Protein AF-A0A2R6MBK3-F1 (afdb_monomer_lite)

Radius of gyration: 13.39 Å; chains: 1; bounding box: 34×18×37 Å

Structure (mmCIF, N/CA/C/O backbone):
data_AF-A0A2R6MBK3-F1
#
_entry.id   AF-A0A2R6MBK3-F1
#
loop_
_atom_site.group_PDB
_atom_site.id
_atom_site.type_symbol
_atom_site.label_atom_id
_atom_site.label_alt_id
_atom_site.label_comp_id
_atom_site.label_asym_id
_atom_site.label_entity_id
_atom_site.label_seq_id
_atom_site.pdbx_PDB_ins_code
_atom_site.Cartn_x
_atom_site.Cartn_y
_atom_site.Cartn_z
_atom_site.occupancy
_atom_site.B_iso_or_equiv
_atom_site.auth_seq_id
_atom_site.auth_comp_id
_atom_site.auth_asym_id
_atom_site.auth_atom_id
_atom_site.pdbx_PDB_model_num
ATOM 1 N N . MET A 1 1 ? -2.569 6.595 20.467 1.00 69.88 1 MET A N 1
ATOM 2 C CA . MET A 1 1 ? -1.590 5.794 19.691 1.00 69.88 1 MET A CA 1
ATOM 3 C C . MET A 1 1 ? -2.132 5.283 18.350 1.00 69.88 1 MET A C 1
ATOM 5 O O . MET A 1 1 ? -1.345 5.243 17.416 1.00 69.88 1 MET A O 1
ATOM 9 N N . ARG A 1 2 ? -3.446 5.000 18.205 1.00 81.56 2 ARG A N 1
ATOM 10 C CA . ARG A 1 2 ? -4.094 4.559 16.942 1.00 81.56 2 ARG A CA 1
ATOM 11 C C . ARG A 1 2 ? -3.618 5.309 15.692 1.00 81.56 2 ARG A C 1
ATOM 13 O O . ARG A 1 2 ? -3.160 4.678 14.751 1.00 81.56 2 ARG A O 1
ATOM 20 N N . SER A 1 3 ? -3.670 6.643 15.708 1.00 85.00 3 SER A N 1
ATOM 21 C CA . SER A 1 3 ? -3.315 7.452 14.532 1.00 85.00 3 SER A CA 1
ATOM 22 C C . SER A 1 3 ? -1.856 7.282 14.098 1.00 85.00 3 SER A C 1
ATOM 24 O O . SER A 1 3 ? -1.595 7.187 12.907 1.00 85.00 3 SER A O 1
ATOM 26 N N . ILE A 1 4 ? -0.918 7.188 15.049 1.00 90.81 4 ILE A N 1
ATOM 27 C CA . ILE A 1 4 ? 0.506 6.982 14.743 1.00 90.81 4 ILE A CA 1
ATOM 28 C C . ILE A 1 4 ? 0.693 5.612 14.093 1.00 90.81 4 ILE A C 1
ATOM 30 O O . ILE A 1 4 ? 1.331 5.513 13.054 1.00 90.81 4 ILE A O 1
ATOM 34 N N . THR A 1 5 ? 0.084 4.564 14.656 1.00 90.38 5 THR A N 1
ATOM 35 C CA . THR A 1 5 ? 0.167 3.207 14.099 1.00 90.38 5 THR A CA 1
ATOM 36 C C . THR A 1 5 ? -0.395 3.135 12.681 1.00 90.38 5 THR A C 1
ATOM 38 O O . THR A 1 5 ? 0.233 2.521 11.823 1.00 90.38 5 THR A O 1
ATOM 41 N N . VAL A 1 6 ? -1.532 3.784 12.409 1.00 91.94 6 VAL A N 1
ATOM 42 C CA . VAL A 1 6 ? -2.123 3.822 11.061 1.00 91.94 6 VAL A CA 1
ATOM 43 C C . VAL A 1 6 ? -1.166 4.483 10.074 1.00 91.94 6 VAL A C 1
ATOM 45 O O . VAL A 1 6 ? -0.839 3.874 9.058 1.00 91.94 6 VAL A O 1
ATOM 48 N N . THR A 1 7 ? -0.647 5.669 10.406 1.00 94.19 7 THR A N 1
ATOM 49 C CA . THR A 1 7 ? 0.320 6.382 9.563 1.00 94.19 7 THR A CA 1
ATOM 50 C C . THR A 1 7 ? 1.584 5.563 9.329 1.00 94.19 7 THR A C 1
ATOM 52 O O . THR A 1 7 ? 1.983 5.402 8.183 1.00 94.19 7 THR A O 1
ATOM 55 N N . THR A 1 8 ? 2.201 5.017 10.381 1.00 94.06 8 THR A N 1
ATOM 56 C CA . THR A 1 8 ? 3.442 4.236 10.268 1.00 94.06 8 THR A CA 1
ATOM 57 C C . THR A 1 8 ? 3.257 3.003 9.390 1.00 94.06 8 THR A C 1
ATOM 59 O O . THR A 1 8 ? 4.107 2.710 8.559 1.00 94.06 8 THR A O 1
ATOM 62 N N . VAL A 1 9 ? 2.153 2.276 9.552 1.00 94.06 9 VAL A N 1
ATOM 63 C CA . VAL A 1 9 ? 1.885 1.082 8.744 1.00 94.06 9 VAL A CA 1
ATOM 64 C C . VAL A 1 9 ? 1.628 1.459 7.283 1.00 94.06 9 VAL A C 1
ATOM 66 O O . VAL A 1 9 ? 2.203 0.827 6.402 1.00 94.06 9 VAL A O 1
ATOM 69 N N . ALA A 1 10 ? 0.836 2.505 7.022 1.00 95.19 10 ALA A N 1
ATOM 70 C CA . ALA A 1 10 ? 0.530 2.947 5.661 1.00 95.19 10 ALA A CA 1
ATOM 71 C C . ALA A 1 10 ? 1.782 3.430 4.914 1.00 95.19 10 ALA A C 1
ATOM 73 O O . ALA A 1 10 ? 1.987 3.084 3.751 1.00 95.19 10 ALA A O 1
ATOM 74 N N . THR A 1 11 ? 2.660 4.187 5.581 1.00 96.50 11 THR A N 1
ATOM 75 C CA . THR A 1 11 ? 3.893 4.684 4.955 1.00 96.50 11 THR A CA 1
ATOM 76 C C . THR A 1 11 ? 4.911 3.572 4.716 1.00 96.50 11 THR A C 1
ATOM 78 O O . THR A 1 11 ? 5.495 3.510 3.635 1.00 96.50 11 THR A O 1
ATOM 81 N N . VAL A 1 12 ? 5.103 2.666 5.682 1.00 97.25 12 VAL A N 1
ATOM 82 C CA . VAL A 1 12 ? 6.042 1.540 5.548 1.00 97.25 12 VAL A CA 1
ATOM 83 C C . VAL A 1 12 ? 5.568 0.553 4.484 1.00 97.25 12 VAL A C 1
ATOM 85 O O . VAL A 1 12 ? 6.362 0.156 3.634 1.00 97.25 12 VAL A O 1
ATOM 88 N N . LEU A 1 13 ? 4.285 0.182 4.475 1.00 96.75 13 LEU A N 1
ATOM 89 C CA . LEU A 1 13 ? 3.762 -0.726 3.453 1.00 96.75 13 LEU A CA 1
ATOM 90 C C . LEU A 1 13 ? 3.720 -0.083 2.073 1.00 96.75 13 LEU A C 1
ATOM 92 O O . LEU A 1 13 ? 4.013 -0.775 1.107 1.00 96.75 13 LEU A O 1
ATOM 96 N N . GLY A 1 14 ? 3.437 1.219 1.968 1.00 97.44 14 GLY A N 1
ATOM 97 C CA . GLY A 1 14 ? 3.566 1.945 0.703 1.00 97.44 14 GLY A CA 1
ATOM 98 C C . GLY A 1 14 ? 4.990 1.873 0.148 1.00 97.44 14 GLY A C 1
ATOM 99 O O . GLY A 1 14 ? 5.185 1.511 -1.007 1.00 97.44 14 GLY A O 1
ATOM 100 N N . MET A 1 15 ? 6.001 2.120 0.986 1.00 98.00 15 MET A N 1
ATOM 101 C CA . MET A 1 15 ? 7.408 2.017 0.583 1.00 98.00 15 MET A CA 1
ATOM 102 C C . MET A 1 15 ? 7.781 0.594 0.143 1.00 98.00 15 MET A C 1
ATOM 104 O O . MET A 1 15 ? 8.352 0.413 -0.931 1.00 98.00 15 MET A O 1
ATOM 108 N N . ILE A 1 16 ? 7.428 -0.424 0.938 1.00 97.94 16 ILE A N 1
ATOM 109 C CA . ILE A 1 16 ? 7.681 -1.834 0.596 1.00 97.94 16 ILE A CA 1
ATOM 110 C C . ILE A 1 16 ? 6.978 -2.200 -0.713 1.00 97.94 16 ILE A C 1
ATOM 112 O O . ILE A 1 16 ? 7.581 -2.837 -1.571 1.00 97.94 16 ILE A O 1
ATOM 116 N N . ALA A 1 17 ? 5.733 -1.763 -0.900 1.00 97.56 17 ALA A N 1
ATOM 117 C CA . ALA A 1 17 ? 4.990 -1.979 -2.132 1.00 97.56 17 ALA A CA 1
ATOM 118 C C . ALA A 1 17 ? 5.706 -1.358 -3.337 1.00 97.56 17 ALA A C 1
ATOM 120 O O . ALA A 1 17 ? 5.737 -1.979 -4.392 1.00 97.56 17 ALA A O 1
ATOM 121 N N . GLY A 1 18 ? 6.281 -0.157 -3.200 1.00 96.88 18 GLY A N 1
ATOM 122 C CA . GLY A 1 18 ? 7.023 0.499 -4.283 1.00 96.88 18 GLY A CA 1
ATOM 123 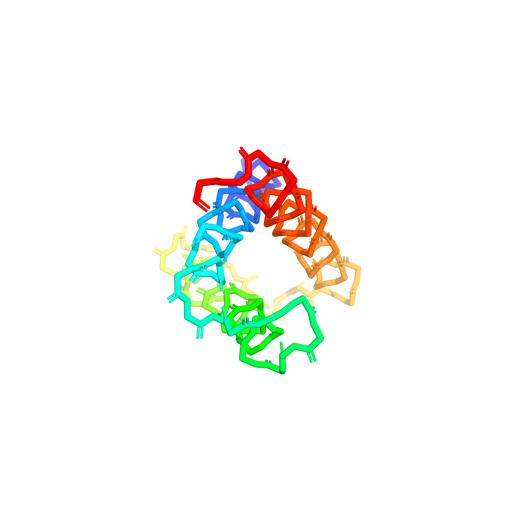C C . GLY A 1 18 ? 8.272 -0.288 -4.688 1.00 96.88 18 GLY A C 1
ATOM 124 O O . GLY A 1 18 ? 8.552 -0.444 -5.874 1.00 96.88 18 GLY A O 1
ATOM 125 N N . ILE A 1 19 ? 8.976 -0.856 -3.704 1.00 97.12 19 ILE A N 1
ATOM 126 C CA . ILE A 1 19 ? 10.115 -1.756 -3.938 1.00 97.12 19 ILE A CA 1
ATOM 127 C C . ILE A 1 19 ? 9.652 -3.043 -4.629 1.00 97.12 19 ILE A C 1
ATOM 129 O O . ILE A 1 19 ? 10.256 -3.469 -5.604 1.00 97.12 19 ILE A O 1
ATOM 133 N N . VAL A 1 20 ? 8.570 -3.668 -4.158 1.00 97.06 20 VAL A N 1
ATOM 134 C CA . VAL A 1 20 ? 8.044 -4.900 -4.764 1.00 97.06 20 VAL A CA 1
ATOM 135 C C . VAL A 1 20 ? 7.567 -4.648 -6.194 1.00 97.06 20 VAL A C 1
ATOM 137 O O . VAL A 1 20 ? 7.895 -5.437 -7.075 1.00 97.06 20 VAL A O 1
ATOM 140 N N . ALA A 1 21 ? 6.853 -3.545 -6.440 1.00 96.81 21 ALA A N 1
ATOM 141 C CA . ALA A 1 21 ? 6.384 -3.148 -7.767 1.00 96.81 21 ALA A CA 1
ATOM 142 C C . ALA A 1 21 ? 7.541 -3.042 -8.764 1.00 96.81 21 ALA A C 1
ATOM 144 O O . ALA A 1 21 ? 7.429 -3.548 -9.872 1.00 96.81 21 ALA A O 1
ATOM 145 N N . HIS A 1 22 ? 8.676 -2.488 -8.339 1.00 96.00 22 HIS A N 1
ATOM 146 C CA . HIS A 1 22 ? 9.877 -2.394 -9.163 1.00 96.00 22 HIS A CA 1
ATOM 147 C C . HIS A 1 22 ? 10.411 -3.755 -9.646 1.00 96.00 22 HIS A C 1
ATOM 149 O O . HIS A 1 22 ? 10.907 -3.841 -10.762 1.00 96.00 22 HIS A O 1
ATOM 155 N N . PHE A 1 23 ? 10.273 -4.820 -8.851 1.00 94.44 23 PHE A N 1
ATOM 156 C CA . PHE A 1 23 ? 10.739 -6.157 -9.238 1.00 94.44 23 PHE A CA 1
ATOM 157 C C . PHE A 1 23 ? 9.728 -6.967 -10.056 1.00 94.44 23 PHE A C 1
ATOM 159 O O . PHE A 1 23 ? 10.127 -7.913 -10.734 1.00 94.44 23 PHE A O 1
ATOM 166 N N . VAL A 1 24 ? 8.431 -6.662 -9.955 1.00 95.50 24 VAL A N 1
ATOM 167 C CA . VAL A 1 24 ? 7.375 -7.456 -10.612 1.00 95.50 24 VAL A CA 1
ATOM 168 C C . VAL A 1 24 ? 6.800 -6.799 -11.862 1.00 95.50 24 VAL A C 1
ATOM 170 O O . VAL A 1 24 ? 6.287 -7.513 -12.719 1.00 95.50 24 VAL A O 1
ATOM 173 N N . ALA A 1 25 ? 6.868 -5.472 -11.964 1.00 94.81 25 ALA A N 1
ATOM 174 C CA . ALA A 1 25 ? 6.353 -4.729 -13.103 1.00 94.81 25 ALA A CA 1
ATOM 175 C C . ALA A 1 25 ? 7.397 -4.637 -14.214 1.00 94.81 25 ALA A C 1
ATOM 177 O O . ALA A 1 25 ? 8.553 -4.294 -13.971 1.00 94.81 25 ALA A O 1
ATOM 178 N N . ALA A 1 26 ? 6.980 -4.914 -15.449 1.00 88.31 26 ALA A N 1
ATOM 179 C CA . ALA A 1 26 ? 7.871 -4.840 -16.607 1.00 88.31 26 ALA A CA 1
ATOM 180 C C . ALA A 1 26 ? 8.131 -3.394 -17.062 1.00 88.31 26 ALA A C 1
ATOM 182 O O . ALA A 1 26 ? 9.172 -3.099 -17.649 1.00 88.31 26 ALA A O 1
ATOM 183 N N . SER A 1 27 ? 7.176 -2.499 -16.813 1.00 88.50 27 SER A N 1
ATOM 184 C CA . SER A 1 27 ? 7.233 -1.093 -17.204 1.00 88.50 27 SER A CA 1
ATOM 185 C C . SER A 1 27 ? 6.377 -0.221 -16.271 1.00 88.50 27 SER A C 1
ATOM 187 O O . SER A 1 27 ? 5.562 -0.749 -15.510 1.00 88.50 27 SER A O 1
ATOM 189 N N . PRO A 1 28 ? 6.530 1.118 -16.297 1.00 86.69 28 PRO A N 1
ATOM 190 C CA . PRO A 1 28 ? 5.756 2.025 -15.439 1.00 86.69 28 PRO A CA 1
ATOM 191 C C . PRO A 1 28 ? 4.240 2.008 -15.690 1.00 86.69 28 PRO A C 1
ATOM 193 O O . PRO A 1 28 ? 3.461 2.399 -14.825 1.00 86.69 28 PRO A O 1
ATOM 196 N N . ASP A 1 29 ? 3.824 1.595 -16.884 1.00 90.62 29 ASP A N 1
ATOM 197 C CA . ASP A 1 29 ? 2.434 1.457 -17.321 1.00 90.62 29 ASP A CA 1
ATOM 198 C C . ASP A 1 29 ? 1.850 0.056 -17.064 1.00 90.62 29 ASP A C 1
ATOM 200 O O . ASP A 1 29 ? 0.667 -0.177 -17.322 1.00 90.62 29 ASP A O 1
ATOM 204 N N . ASP A 1 30 ? 2.643 -0.867 -16.515 1.00 93.94 30 ASP A N 1
ATOM 205 C CA . ASP A 1 30 ? 2.195 -2.217 -16.198 1.00 93.94 30 ASP A CA 1
ATOM 206 C C . ASP A 1 30 ? 1.213 -2.225 -15.011 1.00 93.94 30 ASP A C 1
ATOM 208 O O . ASP A 1 30 ? 1.488 -1.739 -13.906 1.00 93.94 30 ASP A O 1
ATOM 212 N N . ILE A 1 31 ? 0.054 -2.850 -15.230 1.00 95.88 31 ILE A N 1
ATOM 213 C CA . ILE A 1 31 ? -0.997 -3.009 -14.224 1.00 95.88 31 ILE A CA 1
ATOM 214 C C . ILE A 1 31 ? -0.521 -3.801 -13.002 1.00 95.88 31 ILE A C 1
ATOM 216 O O . ILE A 1 31 ? -1.058 -3.612 -11.909 1.00 95.88 31 ILE A O 1
ATOM 220 N N . THR A 1 32 ? 0.490 -4.661 -13.145 1.00 96.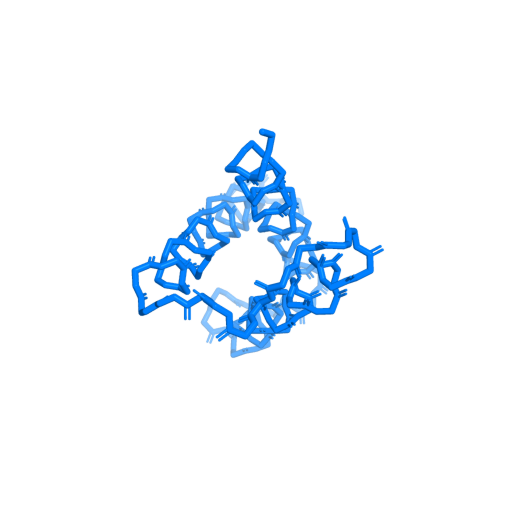00 32 THR A N 1
ATOM 221 C CA . THR A 1 32 ? 1.034 -5.446 -12.029 1.00 96.00 32 THR A CA 1
ATOM 222 C C . THR A 1 32 ? 1.551 -4.555 -10.897 1.00 96.00 32 THR A C 1
ATOM 224 O O . THR A 1 32 ? 1.283 -4.853 -9.732 1.00 96.00 32 THR A O 1
ATOM 227 N N . GLY A 1 33 ? 2.172 -3.409 -11.202 1.00 95.06 33 GLY A N 1
ATOM 228 C CA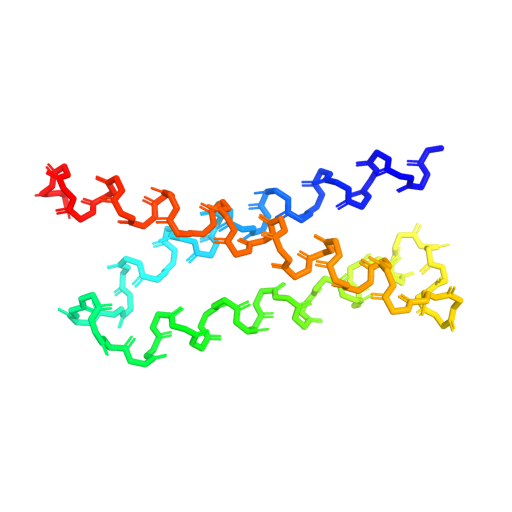 . GLY A 1 33 ? 2.605 -2.439 -10.193 1.00 95.06 33 GLY A CA 1
ATOM 229 C C . GLY A 1 33 ? 1.429 -1.861 -9.399 1.00 95.06 33 GLY A C 1
ATOM 230 O O . GLY A 1 33 ? 1.496 -1.733 -8.174 1.00 95.06 33 GLY A O 1
ATOM 231 N N . VAL A 1 34 ? 0.310 -1.590 -10.076 1.00 95.62 34 VAL A N 1
ATOM 232 C CA . VAL A 1 34 ? -0.933 -1.119 -9.443 1.00 95.62 34 VAL A CA 1
ATOM 233 C C . VAL A 1 34 ? -1.577 -2.222 -8.598 1.00 95.62 34 VAL A C 1
ATOM 235 O O . VAL A 1 34 ? -2.084 -1.950 -7.509 1.00 95.62 34 VAL A O 1
ATOM 238 N N . LEU A 1 35 ? -1.523 -3.481 -9.041 1.00 97.06 35 LEU A N 1
ATOM 239 C CA . LEU A 1 35 ? -2.021 -4.615 -8.258 1.00 97.06 35 LEU A CA 1
ATOM 240 C C . LEU A 1 35 ? -1.248 -4.784 -6.943 1.00 97.06 35 LEU A C 1
ATOM 242 O O . LEU A 1 35 ? -1.865 -5.081 -5.919 1.00 97.06 35 LEU A O 1
ATOM 246 N N . VAL A 1 36 ? 0.065 -4.528 -6.934 1.00 97.31 36 VAL A N 1
ATOM 247 C CA . VAL A 1 36 ? 0.875 -4.521 -5.702 1.00 97.31 36 VAL A CA 1
ATOM 248 C C . VAL A 1 36 ? 0.399 -3.437 -4.733 1.00 97.31 36 VAL A C 1
ATOM 250 O O . VAL A 1 36 ? 0.254 -3.709 -3.540 1.00 97.31 36 VAL A O 1
ATOM 253 N N . LEU A 1 37 ? 0.093 -2.232 -5.225 1.00 97.38 37 LEU A N 1
ATOM 254 C CA . LEU A 1 37 ? -0.484 -1.164 -4.403 1.00 97.38 37 LEU A CA 1
ATOM 255 C C . LEU A 1 37 ? -1.831 -1.583 -3.795 1.00 97.38 37 LEU A C 1
ATOM 257 O O . LEU A 1 37 ? -2.038 -1.428 -2.591 1.00 97.38 37 LEU A O 1
ATOM 261 N N . VAL A 1 38 ? -2.743 -2.124 -4.607 1.00 97.44 38 VAL A N 1
ATOM 262 C CA . VAL A 1 38 ? -4.062 -2.573 -4.132 1.00 97.44 38 VAL A CA 1
ATOM 263 C C . VAL A 1 38 ? -3.905 -3.665 -3.075 1.00 97.44 38 VAL A C 1
ATOM 265 O O . VAL A 1 38 ? -4.530 -3.585 -2.017 1.00 97.44 38 VAL A O 1
ATOM 268 N N . ALA A 1 39 ? -3.024 -4.640 -3.309 1.00 97.12 39 ALA A N 1
ATOM 269 C CA . ALA A 1 39 ? -2.716 -5.681 -2.337 1.00 97.12 39 ALA A CA 1
ATOM 270 C C . ALA A 1 39 ? -2.170 -5.091 -1.027 1.00 97.12 39 ALA A C 1
ATOM 272 O O . ALA A 1 39 ? -2.632 -5.466 0.050 1.00 97.12 39 ALA A O 1
ATOM 273 N N . ALA A 1 40 ? -1.254 -4.122 -1.099 1.00 97.12 40 ALA A N 1
ATOM 274 C CA . ALA A 1 40 ? -0.708 -3.442 0.072 1.00 97.12 40 ALA A CA 1
ATOM 275 C C . ALA A 1 40 ? -1.763 -2.641 0.853 1.00 97.12 40 ALA A C 1
ATOM 277 O O . ALA A 1 40 ? -1.697 -2.602 2.079 1.00 97.12 40 ALA A O 1
ATOM 278 N N . ILE A 1 41 ? -2.749 -2.030 0.188 1.00 96.88 41 ILE A N 1
ATOM 279 C CA . ILE A 1 41 ? -3.871 -1.346 0.855 1.00 96.88 41 ILE A CA 1
ATOM 280 C C . ILE A 1 41 ? -4.787 -2.365 1.542 1.00 96.88 41 ILE A C 1
ATOM 282 O O . ILE A 1 41 ? -5.150 -2.186 2.702 1.00 96.88 41 ILE A O 1
ATOM 286 N N . VAL A 1 42 ? -5.145 -3.458 0.865 1.00 95.94 42 VAL A N 1
ATOM 287 C CA . VAL A 1 42 ? -6.038 -4.483 1.430 1.00 95.94 42 VAL A CA 1
ATOM 288 C C . VAL A 1 42 ? -5.388 -5.199 2.617 1.00 95.94 42 VAL A C 1
ATOM 290 O O . VAL A 1 42 ? -6.052 -5.440 3.622 1.00 95.94 42 VAL A O 1
ATOM 293 N N . LEU A 1 43 ? -4.083 -5.477 2.549 1.00 95.44 43 LEU A N 1
ATOM 294 C CA . LEU A 1 43 ? -3.316 -6.147 3.605 1.00 95.44 43 LEU A CA 1
ATOM 295 C C . LEU A 1 43 ? -3.174 -5.297 4.884 1.00 95.44 43 LEU A C 1
ATOM 297 O O . LEU A 1 43 ? -2.901 -5.831 5.959 1.00 95.44 43 LEU A O 1
ATOM 301 N N . GLN A 1 44 ? -3.415 -3.988 4.816 1.00 93.06 44 GLN A N 1
ATOM 302 C CA . GLN A 1 44 ? -3.379 -3.120 5.995 1.00 93.06 44 GLN A CA 1
ATOM 303 C C . GLN A 1 44 ? -4.517 -3.392 6.973 1.00 93.06 44 GLN A C 1
ATOM 305 O O . GLN A 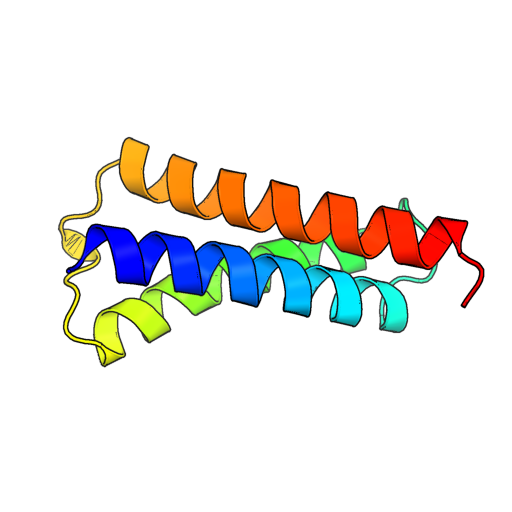1 44 ? -4.291 -3.396 8.181 1.00 93.06 44 GLN A O 1
ATOM 310 N N . PHE A 1 45 ? -5.720 -3.679 6.476 1.00 93.12 45 PHE A N 1
ATOM 311 C CA . PHE A 1 45 ? -6.882 -3.956 7.320 1.00 93.12 45 PHE A CA 1
ATOM 312 C C . PHE A 1 45 ? -6.677 -5.152 8.269 1.00 93.12 45 PHE A C 1
ATOM 314 O O . PHE A 1 45 ? -6.863 -4.967 9.475 1.00 93.12 45 PHE A O 1
ATOM 321 N N . PRO A 1 46 ? -6.222 -6.340 7.817 1.00 92.25 46 PRO A N 1
ATOM 322 C CA . PRO A 1 46 ? -5.921 -7.432 8.737 1.00 92.25 46 PRO A CA 1
ATOM 323 C C . PRO A 1 46 ? -4.746 -7.101 9.669 1.00 92.25 46 PRO A C 1
ATOM 325 O O . PRO A 1 46 ? -4.784 -7.478 10.837 1.00 92.25 46 PRO A O 1
ATOM 328 N N . ILE A 1 47 ? -3.734 -6.343 9.225 1.00 92.62 47 ILE A N 1
ATOM 329 C CA . ILE A 1 47 ? -2.639 -5.897 10.108 1.00 92.62 47 ILE A CA 1
ATOM 330 C C . ILE A 1 47 ? -3.169 -5.019 11.248 1.00 92.62 47 ILE A C 1
ATOM 332 O O . ILE A 1 47 ? -2.756 -5.189 12.396 1.00 92.62 47 ILE A O 1
ATOM 336 N N . TYR A 1 48 ? -4.089 -4.099 10.959 1.00 92.56 48 TYR A N 1
ATOM 337 C CA . TYR A 1 48 ? -4.709 -3.251 11.973 1.00 92.56 48 TYR A CA 1
ATOM 338 C C . TYR A 1 48 ? -5.547 -4.060 12.962 1.00 92.56 48 TYR A C 1
ATOM 340 O O . TYR A 1 48 ? -5.386 -3.876 14.171 1.00 92.56 48 TYR A O 1
ATOM 348 N N . GLN A 1 49 ? -6.342 -5.015 12.475 1.00 89.94 49 GLN A N 1
ATOM 349 C CA . GLN A 1 49 ? -7.123 -5.913 13.332 1.00 89.94 49 GLN A CA 1
ATOM 350 C C . GLN A 1 49 ? -6.227 -6.741 14.262 1.00 89.94 49 GLN A C 1
ATOM 352 O O . GLN A 1 49 ? -6.482 -6.809 15.463 1.00 89.94 49 GLN A O 1
ATOM 357 N N . LEU A 1 50 ? -5.117 -7.291 13.754 1.00 91.44 50 LEU A N 1
ATOM 358 C CA . LEU A 1 50 ? -4.133 -8.029 14.560 1.00 91.44 50 LEU A CA 1
ATOM 359 C C . LEU A 1 50 ? -3.465 -7.163 15.639 1.00 91.44 50 LEU A C 1
ATOM 361 O O . LEU A 1 50 ? -2.994 -7.679 16.650 1.00 91.44 50 LEU A O 1
ATOM 365 N N . ARG A 1 51 ? -3.415 -5.842 15.442 1.00 87.75 51 ARG A N 1
ATOM 366 C CA . ARG A 1 51 ? -2.912 -4.870 16.425 1.00 87.75 51 ARG A CA 1
ATOM 367 C C . ARG A 1 51 ? -4.002 -4.353 17.371 1.00 87.75 51 ARG A C 1
ATOM 369 O O . ARG A 1 51 ? -3.731 -3.434 18.141 1.00 87.75 51 ARG A O 1
ATOM 376 N N . GLY A 1 52 ? -5.203 -4.934 17.330 1.00 85.25 52 GLY A N 1
ATOM 377 C CA . GLY A 1 52 ? -6.336 -4.558 18.176 1.00 85.25 52 GLY A CA 1
ATOM 378 C C . GLY A 1 52 ? -7.016 -3.252 17.760 1.00 85.25 52 GLY A C 1
ATOM 379 O O . GLY A 1 52 ? -7.739 -2.663 18.560 1.00 85.25 52 GLY A O 1
ATOM 380 N N . ILE A 1 53 ? -6.767 -2.764 16.540 1.00 87.56 53 ILE A N 1
ATOM 381 C CA . ILE A 1 53 ? -7.463 -1.602 15.985 1.00 87.56 53 ILE A CA 1
ATOM 382 C C . ILE A 1 53 ? -8.721 -2.106 15.282 1.00 87.56 53 ILE A C 1
ATOM 384 O O . ILE A 1 53 ? -8.629 -2.834 14.294 1.00 87.56 53 ILE A O 1
ATOM 388 N N . ASP A 1 54 ? -9.886 -1.695 15.781 1.00 84.44 54 ASP A N 1
ATOM 389 C CA . ASP A 1 54 ? -11.159 -2.002 15.137 1.00 84.44 54 ASP A CA 1
ATOM 390 C C . ASP A 1 54 ? -11.282 -1.233 13.815 1.00 84.44 54 ASP A C 1
ATOM 392 O O . ASP A 1 54 ? -11.459 -0.013 13.787 1.00 84.44 54 ASP A O 1
ATOM 396 N N . THR A 1 55 ? -11.139 -1.959 12.708 1.00 83.62 55 THR A N 1
ATOM 397 C CA . THR A 1 55 ? -11.301 -1.415 11.358 1.00 83.62 55 THR A CA 1
ATOM 398 C C . THR A 1 55 ? -12.766 -1.294 10.940 1.00 83.62 55 THR A C 1
ATOM 400 O O . THR A 1 55 ? -13.035 -0.687 9.909 1.00 83.62 55 THR A O 1
ATOM 403 N N . GLY A 1 56 ? -13.709 -1.877 11.691 1.00 81.75 56 GLY A N 1
ATOM 404 C CA . GLY A 1 56 ? -15.147 -1.743 11.442 1.00 81.75 56 GLY A CA 1
ATOM 405 C C . GLY A 1 56 ? -15.669 -0.330 11.713 1.00 81.75 56 GLY A C 1
ATOM 406 O O . GLY A 1 56 ? -16.651 0.086 11.107 1.00 81.75 56 GLY A O 1
ATOM 407 N N . ASP A 1 57 ? -14.962 0.425 12.553 1.00 83.75 57 ASP A N 1
ATOM 408 C CA . ASP A 1 57 ? -15.245 1.826 12.883 1.00 83.75 57 ASP A CA 1
ATOM 409 C C . ASP A 1 57 ? -14.527 2.819 11.942 1.00 83.75 57 ASP A C 1
ATOM 411 O O . ASP A 1 57 ? -14.568 4.034 12.139 1.00 83.75 57 ASP A O 1
ATOM 415 N N . PHE A 1 58 ? -13.812 2.330 10.919 1.00 86.94 58 PHE A N 1
ATOM 416 C CA . PHE A 1 58 ? -13.140 3.213 9.966 1.00 86.94 58 PHE A CA 1
ATOM 417 C C . PHE A 1 58 ? -14.164 3.871 9.048 1.00 86.94 58 PHE A C 1
ATOM 419 O O . PHE A 1 58 ? -14.837 3.212 8.256 1.00 86.94 58 PHE A O 1
ATOM 426 N N . GLY A 1 59 ? -14.231 5.199 9.114 1.00 91.19 59 GLY A N 1
ATOM 427 C CA . GLY A 1 59 ? -15.022 5.978 8.175 1.00 91.19 59 GLY A CA 1
ATOM 428 C C . GLY A 1 59 ? -14.325 6.111 6.820 1.00 91.19 59 GLY A C 1
ATOM 429 O O . GLY A 1 59 ? -13.136 5.822 6.659 1.00 91.19 59 GLY A O 1
ATOM 430 N N . THR A 1 60 ? -15.041 6.675 5.845 1.00 92.56 60 THR A N 1
ATOM 431 C CA . THR A 1 60 ? -14.513 6.944 4.496 1.00 92.56 60 THR A CA 1
ATOM 432 C C . THR A 1 60 ? -13.216 7.756 4.524 1.00 92.56 60 THR A C 1
ATOM 434 O O . THR A 1 60 ? -12.308 7.511 3.735 1.00 92.56 60 THR A O 1
ATOM 437 N N . LYS A 1 61 ? -13.096 8.710 5.456 1.00 92.00 61 LYS A N 1
ATOM 438 C CA . LYS A 1 61 ? -11.891 9.535 5.614 1.00 92.00 61 LYS A CA 1
ATOM 439 C C . LYS A 1 61 ? -10.669 8.707 6.020 1.00 92.00 61 LYS A C 1
ATOM 441 O O . LYS A 1 61 ? -9.585 8.956 5.501 1.00 92.00 61 LYS A O 1
ATOM 446 N N . ASP A 1 62 ? -10.833 7.745 6.927 1.00 92.31 62 ASP A N 1
ATOM 447 C CA . ASP A 1 62 ? -9.730 6.905 7.407 1.00 92.31 62 ASP A CA 1
ATOM 448 C C . ASP A 1 62 ? -9.232 5.983 6.290 1.00 92.31 62 ASP A C 1
ATOM 450 O O . ASP A 1 62 ? -8.029 5.856 6.062 1.00 92.31 62 ASP A O 1
ATOM 454 N N . GLN A 1 63 ? -10.166 5.411 5.529 1.00 92.44 63 GLN A N 1
ATOM 455 C CA . GLN A 1 63 ? -9.859 4.582 4.364 1.00 92.44 63 GLN A CA 1
ATOM 456 C C . GLN A 1 63 ? -9.169 5.389 3.258 1.00 92.44 63 GLN A C 1
ATOM 458 O O . GLN A 1 63 ? -8.178 4.931 2.690 1.00 92.44 63 GLN A O 1
ATOM 463 N N . LEU A 1 64 ? -9.646 6.612 2.988 1.00 94.56 64 LEU A N 1
ATOM 464 C CA . LEU A 1 64 ? -9.023 7.516 2.021 1.00 94.56 64 LEU A CA 1
ATOM 465 C C . LEU A 1 64 ? -7.604 7.891 2.454 1.00 94.56 64 LEU A C 1
ATOM 467 O O . LEU A 1 64 ? -6.698 7.895 1.628 1.00 94.56 64 LEU A O 1
ATOM 471 N N . TYR A 1 65 ? -7.398 8.167 3.745 1.00 94.38 65 TYR A N 1
ATOM 472 C CA . TYR A 1 65 ? -6.079 8.459 4.297 1.00 94.38 65 TYR A CA 1
ATOM 473 C C . TYR A 1 65 ? -5.113 7.288 4.092 1.00 94.38 65 TYR A C 1
ATOM 475 O O . TYR A 1 65 ? -4.021 7.481 3.562 1.00 94.38 65 TYR A O 1
ATOM 483 N N . ILE A 1 66 ? -5.527 6.074 4.462 1.00 94.94 66 ILE A N 1
ATOM 484 C CA . ILE A 1 66 ? -4.736 4.853 4.277 1.00 94.94 66 ILE A CA 1
ATOM 485 C C . ILE A 1 66 ? -4.369 4.663 2.803 1.00 94.94 66 ILE A C 1
ATOM 487 O O . ILE A 1 66 ? -3.189 4.518 2.474 1.00 94.94 66 ILE A O 1
ATOM 491 N N . GLY A 1 67 ? -5.359 4.721 1.910 1.00 95.88 67 GLY A N 1
ATOM 492 C CA . GLY A 1 67 ? -5.143 4.555 0.475 1.00 95.88 67 GLY A CA 1
ATOM 493 C C . GLY A 1 67 ? -4.202 5.615 -0.094 1.00 95.88 67 GLY A C 1
ATOM 494 O O . GLY A 1 67 ? -3.222 5.276 -0.753 1.00 95.88 67 GLY A O 1
ATOM 495 N N . PHE A 1 68 ? -4.445 6.888 0.219 1.00 97.31 68 PHE A N 1
ATOM 496 C CA . PHE A 1 68 ? -3.658 8.012 -0.284 1.00 97.31 68 PHE A CA 1
ATOM 497 C C . PHE A 1 68 ? -2.208 7.984 0.209 1.00 97.31 68 PHE A C 1
ATOM 499 O O . PHE A 1 68 ? -1.284 8.176 -0.583 1.00 97.31 68 PHE A O 1
ATOM 506 N N . MET A 1 69 ? -1.988 7.713 1.498 1.00 97.81 69 MET A N 1
ATOM 507 C CA . MET A 1 69 ? -0.637 7.634 2.057 1.00 97.81 69 MET A CA 1
ATOM 508 C C . MET A 1 69 ? 0.139 6.459 1.463 1.00 97.81 69 MET A C 1
ATOM 510 O O . MET A 1 69 ? 1.288 6.629 1.060 1.00 97.81 69 MET A O 1
ATOM 514 N N . THR A 1 70 ? -0.500 5.294 1.345 1.00 97.88 70 THR A N 1
ATOM 515 C CA . THR A 1 70 ? 0.120 4.107 0.738 1.00 97.88 70 THR A CA 1
ATOM 516 C C . THR A 1 70 ? 0.478 4.367 -0.721 1.00 97.88 70 THR A C 1
ATOM 518 O O . THR A 1 70 ? 1.608 4.106 -1.125 1.00 97.88 70 THR A O 1
ATOM 521 N N . PHE A 1 71 ? -0.450 4.950 -1.487 1.00 97.94 71 PHE A N 1
ATOM 522 C CA . PHE A 1 71 ? -0.238 5.350 -2.878 1.00 97.94 71 PHE A CA 1
ATOM 523 C C . PHE A 1 71 ? 0.938 6.313 -3.021 1.00 97.94 71 PHE A C 1
ATOM 525 O O . PHE A 1 71 ? 1.811 6.088 -3.850 1.00 97.94 71 PHE A O 1
ATOM 532 N N . THR A 1 72 ? 0.987 7.360 -2.196 1.00 98.06 72 THR A N 1
ATOM 533 C CA . THR A 1 72 ? 2.026 8.392 -2.295 1.00 98.06 72 THR A CA 1
ATOM 534 C C . THR A 1 72 ? 3.414 7.795 -2.078 1.00 98.06 72 THR A C 1
ATOM 536 O O . THR A 1 72 ? 4.327 8.062 -2.858 1.00 98.06 72 THR A O 1
ATOM 539 N N . LEU A 1 73 ? 3.577 6.959 -1.046 1.00 98.19 73 LEU A N 1
ATOM 540 C CA . LEU A 1 73 ? 4.867 6.333 -0.751 1.00 98.19 73 LEU A CA 1
ATOM 541 C C . LEU A 1 73 ? 5.245 5.286 -1.803 1.00 98.19 73 LEU A C 1
ATOM 543 O O . LEU A 1 73 ? 6.385 5.282 -2.255 1.00 98.19 73 LEU A O 1
ATOM 547 N N . TRP A 1 74 ? 4.294 4.460 -2.242 1.00 98.12 74 TRP A N 1
ATOM 548 C CA . TRP A 1 74 ? 4.499 3.510 -3.338 1.00 98.12 74 TRP A CA 1
ATOM 549 C C . TRP A 1 74 ? 4.963 4.211 -4.619 1.00 98.12 74 TRP A C 1
ATOM 551 O O . TRP A 1 74 ? 5.981 3.827 -5.194 1.00 98.12 74 TRP A O 1
ATOM 561 N N . PHE A 1 75 ? 4.264 5.275 -5.023 1.00 96.69 75 PHE A N 1
ATOM 562 C CA . PHE A 1 75 ? 4.525 6.006 -6.260 1.00 96.69 75 PHE A CA 1
ATOM 563 C C . PHE 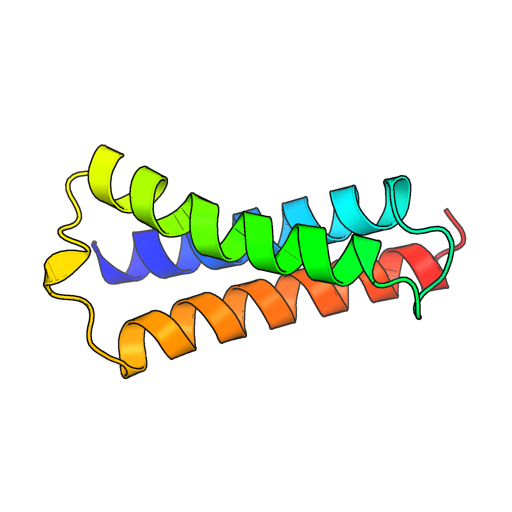A 1 75 ? 5.897 6.683 -6.243 1.00 96.69 75 PHE A C 1
ATOM 565 O O . PHE A 1 75 ? 6.669 6.547 -7.190 1.00 96.69 75 PHE A O 1
ATOM 572 N N . VAL A 1 76 ? 6.229 7.379 -5.150 1.00 97.19 76 VAL A N 1
ATOM 573 C CA . VAL A 1 76 ? 7.528 8.051 -5.012 1.00 97.19 76 VAL A CA 1
ATOM 574 C C . VAL A 1 76 ? 8.664 7.031 -4.968 1.00 97.19 76 VAL A C 1
ATOM 576 O O . VAL A 1 76 ? 9.650 7.199 -5.680 1.00 97.19 76 VAL A O 1
ATOM 579 N N . THR A 1 77 ? 8.539 5.959 -4.180 1.00 97.06 77 THR A N 1
ATOM 580 C CA . THR A 1 77 ? 9.581 4.929 -4.096 1.00 97.06 77 THR A CA 1
ATOM 581 C C . THR A 1 77 ? 9.801 4.242 -5.441 1.00 97.06 77 THR A C 1
ATOM 583 O O . THR A 1 77 ? 10.942 4.158 -5.890 1.00 97.06 77 THR A O 1
ATOM 586 N N . TRP A 1 78 ? 8.736 3.801 -6.117 1.00 96.31 78 TRP A N 1
ATOM 587 C CA . TRP A 1 78 ? 8.867 3.132 -7.411 1.00 96.31 78 TRP A CA 1
ATOM 588 C C . TRP A 1 78 ? 9.413 4.076 -8.494 1.00 96.31 78 TRP A C 1
ATOM 590 O O . TRP A 1 78 ? 10.318 3.699 -9.238 1.00 96.31 78 TRP A O 1
ATOM 600 N N . GLY A 1 79 ? 8.951 5.331 -8.525 1.00 94.81 79 GLY A N 1
ATOM 601 C CA . GLY A 1 79 ? 9.455 6.353 -9.444 1.00 94.81 79 GLY A CA 1
ATOM 602 C C . GLY A 1 79 ? 10.942 6.668 -9.245 1.00 94.81 79 GLY A C 1
ATOM 603 O O . GLY A 1 79 ? 11.679 6.814 -10.222 1.00 94.81 79 GLY A O 1
ATOM 604 N N . ILE A 1 80 ? 11.418 6.715 -7.996 1.00 95.44 80 ILE A N 1
ATOM 605 C CA . ILE A 1 80 ? 12.849 6.880 -7.699 1.00 95.44 80 ILE A CA 1
ATOM 606 C C . ILE A 1 80 ? 13.647 5.676 -8.209 1.00 95.44 80 ILE A C 1
ATOM 608 O O . ILE A 1 80 ? 14.666 5.869 -8.859 1.00 95.44 80 ILE A O 1
ATOM 612 N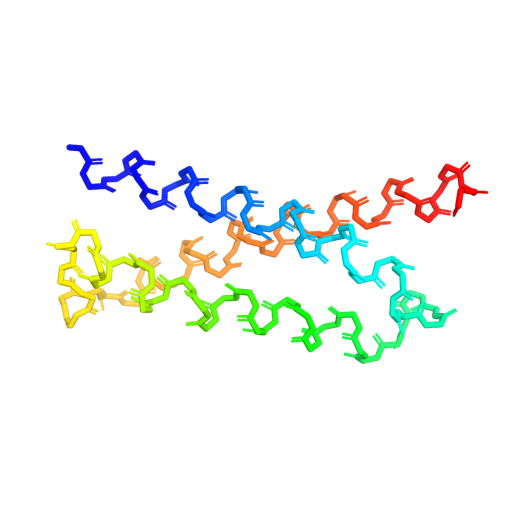 N . LEU A 1 81 ? 13.190 4.445 -7.965 1.00 94.56 81 LEU A N 1
ATOM 613 C CA . LEU A 1 81 ? 13.905 3.241 -8.410 1.00 94.56 81 LEU A CA 1
ATOM 614 C C . LEU A 1 81 ? 14.008 3.169 -9.939 1.00 94.56 81 LEU A C 1
ATOM 616 O O . LEU A 1 81 ? 15.084 2.929 -10.478 1.00 94.56 81 LEU A O 1
ATOM 620 N N . MET A 1 82 ? 12.917 3.482 -10.639 1.00 91.88 82 MET A N 1
ATOM 621 C CA . MET A 1 82 ? 12.888 3.533 -12.104 1.00 91.88 82 MET A CA 1
ATOM 622 C C . MET A 1 82 ? 13.808 4.612 -12.685 1.00 91.88 82 MET A C 1
ATOM 624 O O . MET A 1 82 ? 14.423 4.402 -13.726 1.00 91.88 82 MET A O 1
ATOM 628 N N . THR A 1 83 ? 13.925 5.766 -12.024 1.00 93.25 83 THR A N 1
ATOM 629 C CA . THR A 1 83 ? 14.807 6.853 -12.485 1.00 93.25 83 THR A CA 1
ATOM 630 C C . THR A 1 83 ? 16.268 6.652 -12.090 1.00 93.25 83 THR A C 1
ATOM 632 O O . THR A 1 83 ? 17.155 7.117 -12.803 1.00 93.25 83 THR A O 1
ATOM 635 N N . ALA A 1 84 ? 16.537 5.935 -10.997 1.00 92.12 84 ALA A N 1
ATOM 636 C CA . ALA A 1 84 ? 17.884 5.550 -10.587 1.00 92.12 84 ALA A CA 1
ATOM 637 C C . ALA A 1 84 ? 18.516 4.487 -11.509 1.00 92.12 84 ALA A C 1
ATOM 639 O O . ALA A 1 84 ? 19.738 4.346 -11.503 1.00 92.12 84 ALA A O 1
ATOM 640 N N . GLY A 1 85 ? 17.712 3.780 -12.315 1.00 76.44 85 GLY A N 1
ATOM 641 C CA . GLY A 1 85 ? 18.189 2.787 -13.285 1.00 76.44 85 GLY A CA 1
ATOM 642 C C . GLY A 1 85 ? 18.765 1.522 -12.646 1.00 76.44 85 GLY A C 1
ATOM 643 O O . GLY A 1 85 ? 19.615 0.870 -13.256 1.00 76.44 85 GLY A O 1
ATOM 644 N N . VAL A 1 86 ? 18.347 1.231 -11.411 1.00 63.78 86 VAL A N 1
ATOM 645 C CA . VAL A 1 86 ? 18.641 -0.026 -10.704 1.00 63.78 86 VAL A CA 1
ATOM 646 C C . VAL A 1 86 ? 17.630 -1.096 -11.088 1.00 63.78 86 VAL A C 1
ATOM 648 O O . VAL A 1 86 ? 16.535 -0.701 -11.545 1.00 63.78 86 VAL A O 1
#

Sequence (86 aa):
MRSITVTTVATVLGMIAGIVAHFVAASPDDITGVLVLVAAIVLQFPIYQLRGIDTGDFGTKDQLYIGFMTFTLWFVTWGILMTAGV

pLDDT: mean 92.8, std 6.05, range [63.78, 98.19]

Foldseek 3Di:
DLVVVLLVLLLVLLQVLLVVLLVPAPDPPGCVSVVSLVVSLVVVQVVCVVVVHPPVPDDPVSSCVSSVNSPVNSVVNNVVCVVVVD

Secondary structure (DSSP, 8-state):
-HHHHHHHHHHHHHHHHHHHHHHH-SSTT-HHHHHHHHHHHHHHHHHHHHTT--GGG--HHHHHHHHHHHHHHHHHHHHHHHHHT-